Protein AF-A0A2V3A810-F1 (afdb_monomer_lite)

Organism: NCBI:txid665099

Structure (mmCIF, N/CA/C/O backbone):
data_AF-A0A2V3A810-F1
#
_entry.id   AF-A0A2V3A810-F1
#
loop_
_atom_site.group_PDB
_atom_site.id
_atom_site.type_symbol
_atom_site.label_atom_id
_atom_site.label_alt_id
_atom_site.label_comp_id
_atom_site.label_asym_id
_atom_site.label_entity_id
_atom_site.label_seq_id
_atom_site.pdbx_PDB_ins_code
_atom_site.Cartn_x
_atom_site.Cartn_y
_atom_site.Cartn_z
_atom_site.occupancy
_atom_site.B_iso_or_equiv
_atom_site.auth_seq_id
_atom_site.auth_comp_id
_atom_site.auth_asym_id
_atom_site.auth_atom_id
_atom_site.pdbx_PDB_model_num
ATOM 1 N N . MET A 1 1 ? -6.372 -16.370 -2.237 1.00 62.66 1 MET A N 1
ATOM 2 C CA . MET A 1 1 ? -6.096 -14.949 -2.536 1.00 62.66 1 MET A CA 1
ATOM 3 C C . MET A 1 1 ? -4.618 -14.874 -2.884 1.00 62.66 1 MET A C 1
ATOM 5 O O . MET A 1 1 ? -3.833 -15.235 -2.025 1.00 62.66 1 MET A O 1
ATOM 9 N N . GLY A 1 2 ? -4.225 -14.571 -4.124 1.00 72.00 2 GLY A N 1
ATOM 10 C CA . GLY A 1 2 ? -2.821 -14.616 -4.590 1.00 72.00 2 GLY A CA 1
ATOM 11 C C . GLY A 1 2 ? -1.926 -13.508 -4.015 1.00 72.00 2 GLY A C 1
ATOM 12 O O . GLY A 1 2 ? -1.260 -12.804 -4.767 1.00 72.00 2 GLY A O 1
ATOM 13 N N . ILE A 1 3 ? -1.993 -13.305 -2.700 1.00 78.62 3 ILE A N 1
ATOM 14 C CA . ILE A 1 3 ? -1.231 -12.321 -1.941 1.00 78.62 3 ILE A CA 1
ATOM 15 C C . ILE A 1 3 ? 0.019 -13.031 -1.436 1.00 78.62 3 ILE A C 1
ATOM 17 O O . ILE A 1 3 ? -0.079 -13.967 -0.646 1.00 78.62 3 ILE A O 1
ATOM 21 N N . GLU A 1 4 ? 1.183 -12.593 -1.894 1.00 78.94 4 GLU A N 1
ATOM 22 C CA . GLU A 1 4 ? 2.461 -13.181 -1.486 1.00 78.94 4 GLU A CA 1
ATOM 23 C C . GLU A 1 4 ? 2.969 -12.569 -0.178 1.00 78.94 4 GLU A C 1
ATOM 25 O O . GLU A 1 4 ? 3.480 -13.264 0.695 1.00 78.94 4 GLU A O 1
ATOM 30 N N . HIS A 1 5 ? 2.817 -11.251 -0.037 1.00 78.50 5 HIS A N 1
ATOM 31 C CA . HIS A 1 5 ? 3.299 -10.479 1.105 1.00 78.50 5 HIS A CA 1
ATOM 32 C C . HIS A 1 5 ? 2.349 -9.320 1.399 1.00 78.50 5 HIS A C 1
ATOM 34 O O . HIS A 1 5 ? 1.697 -8.815 0.489 1.00 78.50 5 HIS A O 1
ATOM 40 N N . VAL A 1 6 ? 2.296 -8.853 2.645 1.00 81.75 6 VAL A N 1
ATOM 41 C CA . VAL A 1 6 ? 1.558 -7.638 3.021 1.00 81.75 6 VAL A CA 1
ATOM 42 C C . VAL A 1 6 ? 2.538 -6.662 3.654 1.00 81.75 6 VAL A C 1
ATOM 44 O O . VAL A 1 6 ? 3.175 -6.987 4.654 1.00 81.75 6 VAL A O 1
ATOM 47 N N . TYR A 1 7 ? 2.676 -5.475 3.065 1.00 83.38 7 TYR A N 1
ATOM 48 C CA . TYR A 1 7 ? 3.456 -4.399 3.669 1.00 83.38 7 TYR A CA 1
ATOM 49 C C . TYR A 1 7 ? 2.583 -3.581 4.613 1.00 83.38 7 TYR A C 1
ATOM 51 O O . TYR A 1 7 ? 1.473 -3.192 4.246 1.00 83.38 7 TYR A O 1
ATOM 59 N N . TYR A 1 8 ? 3.116 -3.295 5.797 1.00 81.12 8 TYR A N 1
ATOM 60 C CA . TYR A 1 8 ? 2.495 -2.430 6.789 1.00 81.12 8 TYR A CA 1
ATOM 61 C C . TYR A 1 8 ? 3.300 -1.140 6.884 1.00 81.12 8 TYR A C 1
ATOM 63 O O . TYR A 1 8 ? 4.484 -1.169 7.215 1.00 81.12 8 TYR A O 1
ATOM 71 N N . PHE A 1 9 ? 2.657 -0.014 6.592 1.00 81.56 9 PHE A N 1
ATOM 72 C CA . PHE A 1 9 ? 3.224 1.307 6.841 1.00 81.56 9 PHE A CA 1
ATOM 73 C C . PHE A 1 9 ? 2.436 1.951 7.965 1.00 81.56 9 PHE A C 1
ATOM 75 O O . PHE A 1 9 ? 1.221 2.095 7.852 1.00 81.56 9 PHE A O 1
ATOM 82 N N . TYR A 1 10 ? 3.120 2.353 9.026 1.00 75.38 10 TYR A N 1
ATOM 83 C CA . TYR A 1 10 ? 2.544 3.196 10.059 1.00 75.38 10 TYR A CA 1
ATOM 84 C C . TYR A 1 10 ? 3.178 4.577 9.939 1.00 75.38 10 TYR A C 1
ATOM 86 O O . TYR A 1 10 ? 4.386 4.698 9.733 1.00 75.38 10 TYR A O 1
ATOM 94 N N . ASN A 1 11 ? 2.357 5.618 10.011 1.00 73.06 11 ASN A N 1
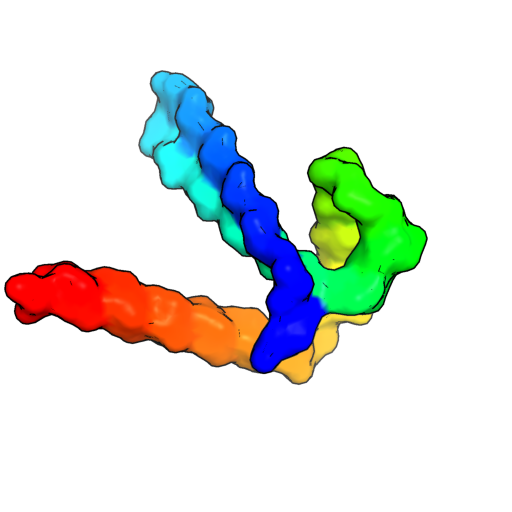ATOM 95 C CA . ASN A 1 11 ? 2.848 6.976 10.168 1.00 73.06 11 ASN A CA 1
ATOM 96 C C . ASN A 1 11 ? 2.187 7.577 11.406 1.00 73.06 11 ASN A C 1
ATOM 98 O O . ASN A 1 11 ? 0.964 7.732 11.456 1.00 73.06 11 ASN A O 1
ATOM 102 N N . GLU A 1 12 ? 3.010 7.874 12.403 1.00 60.78 12 GLU A N 1
ATOM 103 C CA . GLU A 1 12 ? 2.633 8.658 13.572 1.00 60.78 12 GLU A CA 1
ATOM 104 C C . GLU A 1 12 ? 2.995 10.111 13.286 1.00 60.78 12 GLU A C 1
ATOM 106 O O . GLU A 1 12 ? 4.000 10.633 13.766 1.00 60.78 12 GLU A O 1
ATOM 111 N N . ASP A 1 13 ? 2.193 10.766 12.446 1.00 61.25 13 ASP A N 1
ATOM 112 C CA . ASP A 1 13 ? 2.326 12.207 12.289 1.00 61.25 13 ASP A CA 1
ATOM 113 C C . ASP A 1 13 ? 1.815 12.851 13.586 1.00 61.25 13 ASP A C 1
ATOM 115 O O . ASP A 1 13 ? 0.678 12.618 14.012 1.00 61.25 13 ASP A O 1
ATOM 119 N N . THR A 1 14 ? 2.673 13.616 14.259 1.00 57.09 14 THR A N 1
ATOM 120 C CA . THR A 1 14 ? 2.539 14.034 15.672 1.00 57.09 14 THR A CA 1
ATOM 121 C C . THR A 1 14 ? 1.390 15.013 15.946 1.00 57.09 14 THR A C 1
ATOM 123 O O . THR A 1 14 ? 1.297 15.594 17.026 1.00 57.09 14 THR A O 1
ATOM 126 N N . THR A 1 15 ? 0.489 15.209 14.984 1.00 62.09 15 THR A N 1
ATOM 127 C CA . THR A 1 15 ? -0.534 16.255 15.001 1.00 62.09 15 THR A CA 1
ATOM 128 C C . THR A 1 15 ? -1.881 15.837 14.390 1.00 62.09 15 THR A C 1
ATOM 130 O O . THR A 1 15 ? -2.503 16.673 13.753 1.00 62.09 15 THR A O 1
ATOM 133 N N . HIS A 1 16 ? -2.378 14.606 14.609 1.00 57.72 16 HIS A N 1
ATOM 134 C CA . HIS A 1 16 ? -3.799 14.309 14.966 1.00 57.72 16 HIS A CA 1
ATOM 135 C C . HIS A 1 16 ? -4.401 12.972 14.470 1.00 57.72 16 HIS A C 1
ATOM 137 O O . HIS A 1 16 ? -5.466 12.626 14.973 1.00 57.72 16 HIS A O 1
ATOM 143 N N . HIS A 1 17 ? -3.793 12.155 13.598 1.00 59.72 17 HIS A N 1
ATOM 144 C CA . HIS A 1 17 ? -4.400 10.857 13.223 1.00 59.72 17 HIS A CA 1
ATOM 145 C C . HIS A 1 17 ? -3.360 9.760 12.943 1.00 59.72 17 HIS A C 1
ATOM 147 O O . HIS A 1 17 ? -2.505 9.907 12.076 1.00 59.72 17 HIS A O 1
ATOM 153 N N . PHE A 1 18 ? -3.456 8.635 13.662 1.00 68.25 18 PHE A N 1
ATOM 154 C CA . PHE A 1 18 ? -2.675 7.426 13.383 1.00 68.25 18 PHE A CA 1
ATOM 155 C C . PHE A 1 18 ? -3.181 6.778 12.091 1.00 68.25 18 PHE A C 1
ATOM 157 O O . PHE A 1 18 ? -4.333 6.341 12.017 1.00 68.25 18 PHE A O 1
ATOM 164 N N . HIS A 1 19 ? -2.321 6.702 11.075 1.00 73.12 19 HIS A N 1
ATOM 165 C CA . HIS A 1 19 ? -2.638 6.045 9.811 1.00 73.12 19 HIS A CA 1
ATOM 166 C C . HIS A 1 19 ? -1.809 4.771 9.656 1.00 73.12 19 HIS A C 1
ATOM 168 O O . HIS A 1 19 ? -0.580 4.820 9.597 1.00 73.12 19 HIS A O 1
ATOM 174 N N . THR A 1 20 ? -2.496 3.633 9.533 1.00 75.88 20 THR A N 1
ATOM 175 C CA . THR A 1 20 ? -1.892 2.365 9.107 1.00 75.88 20 THR A CA 1
ATOM 176 C C . THR A 1 20 ? -2.326 2.043 7.686 1.00 75.88 20 THR A C 1
ATOM 178 O O . THR A 1 20 ? -3.516 2.041 7.375 1.00 75.88 20 THR A O 1
ATOM 181 N N . TRP A 1 21 ? -1.358 1.731 6.832 1.00 80.38 21 TRP A N 1
ATOM 182 C CA . TRP A 1 21 ? -1.577 1.273 5.468 1.00 80.38 21 TRP A CA 1
ATOM 183 C C . TRP A 1 21 ? -1.187 -0.192 5.352 1.00 80.38 21 TRP A C 1
ATOM 185 O O . TRP A 1 21 ? -0.060 -0.562 5.674 1.00 80.38 21 TRP A O 1
ATOM 195 N N . MET A 1 22 ? -2.109 -1.003 4.841 1.00 83.00 22 MET A N 1
ATOM 196 C CA . MET A 1 22 ? -1.866 -2.398 4.486 1.00 83.00 22 MET A CA 1
ATOM 197 C C . MET A 1 22 ? -1.833 -2.513 2.967 1.00 83.00 22 MET A C 1
ATOM 199 O O . MET A 1 22 ? -2.827 -2.231 2.299 1.00 83.00 22 MET A O 1
ATOM 203 N N . VAL A 1 23 ? -0.691 -2.915 2.416 1.00 82.81 23 VAL A N 1
ATOM 204 C CA . VAL A 1 23 ? -0.502 -3.047 0.968 1.00 82.81 23 VAL A CA 1
ATOM 205 C C . VAL A 1 23 ? -0.234 -4.514 0.632 1.00 82.81 23 VAL A C 1
ATOM 207 O O . VAL A 1 23 ? 0.913 -4.960 0.729 1.00 82.81 23 VAL A O 1
ATOM 210 N N . PRO A 1 24 ? -1.274 -5.286 0.264 1.00 81.62 24 PRO A N 1
ATOM 211 C CA . PRO A 1 24 ? -1.104 -6.657 -0.191 1.00 81.62 24 PRO A CA 1
ATOM 212 C C . PRO A 1 24 ? -0.402 -6.681 -1.548 1.00 81.62 24 PRO A C 1
ATOM 214 O O . PRO A 1 24 ? -0.741 -5.929 -2.464 1.00 81.62 24 PRO A O 1
ATOM 217 N N . ARG A 1 25 ? 0.591 -7.557 -1.662 1.00 82.75 25 ARG A N 1
ATOM 218 C CA . ARG A 1 25 ? 1.441 -7.710 -2.832 1.00 82.75 25 ARG A CA 1
ATOM 219 C C . ARG A 1 25 ? 0.985 -8.888 -3.675 1.00 82.75 25 ARG A C 1
ATOM 221 O O . ARG A 1 25 ? 0.935 -10.016 -3.192 1.00 82.75 25 ARG A O 1
ATOM 228 N N . TYR A 1 26 ? 0.701 -8.603 -4.937 1.00 82.69 26 TYR A N 1
ATOM 229 C CA . TYR A 1 26 ? 0.266 -9.568 -5.941 1.00 82.69 26 TYR A CA 1
ATOM 230 C C . TYR A 1 26 ? 1.359 -9.789 -6.987 1.00 82.69 26 TYR A C 1
ATOM 232 O O . TYR A 1 26 ? 2.190 -8.908 -7.211 1.00 82.69 26 TYR A O 1
ATOM 240 N N . GLU A 1 27 ? 1.314 -10.923 -7.686 1.00 82.44 27 GLU A N 1
ATOM 241 C CA . GLU A 1 27 ? 2.329 -11.321 -8.672 1.00 82.44 27 GLU A CA 1
ATOM 242 C C . GLU A 1 27 ? 2.583 -10.244 -9.748 1.00 82.44 27 GLU A C 1
ATOM 244 O O . GLU A 1 27 ? 3.727 -9.910 -10.065 1.00 82.44 27 GLU A O 1
ATOM 249 N N . TRP A 1 28 ? 1.524 -9.599 -10.250 1.00 83.69 28 TRP A N 1
ATOM 250 C CA . 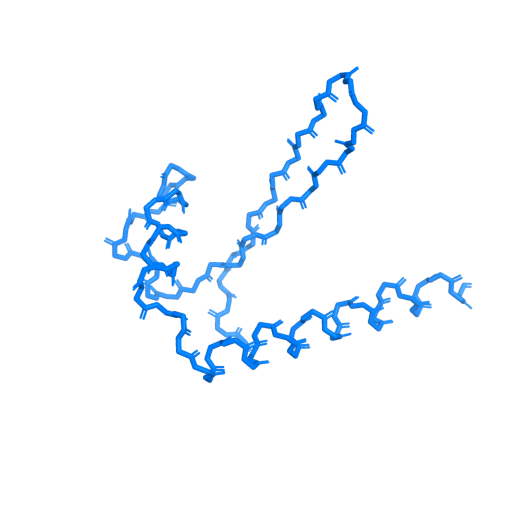TRP A 1 28 ? 1.645 -8.537 -11.255 1.00 83.69 28 TRP A CA 1
ATOM 251 C C . TRP A 1 28 ? 2.465 -7.331 -10.770 1.00 83.69 28 TRP A C 1
ATOM 253 O O . TRP A 1 28 ? 2.993 -6.584 -11.594 1.00 83.69 28 TRP A O 1
ATOM 263 N N . MET A 1 29 ? 2.607 -7.136 -9.452 1.00 84.69 29 MET A N 1
ATOM 264 C CA . MET A 1 29 ? 3.386 -6.043 -8.864 1.00 84.69 29 MET A CA 1
ATOM 265 C C . MET A 1 29 ? 4.897 -6.268 -8.990 1.00 84.69 29 ME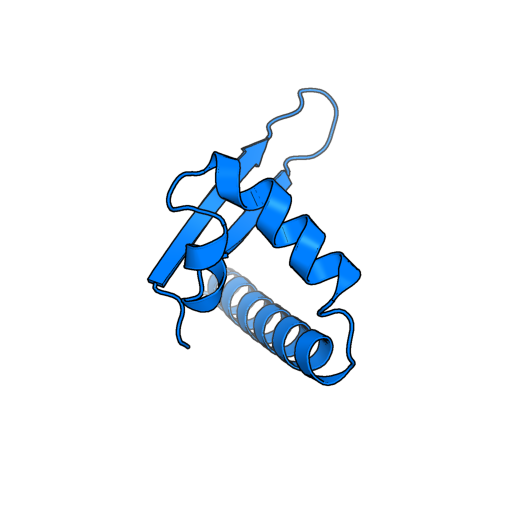T A C 1
ATOM 267 O O . MET A 1 29 ? 5.650 -5.298 -8.925 1.00 84.69 29 MET A O 1
ATOM 271 N N . HIS A 1 30 ? 5.367 -7.502 -9.231 1.00 82.69 30 HIS A N 1
ATOM 272 C CA . HIS A 1 30 ? 6.800 -7.789 -9.420 1.00 82.69 30 HIS A CA 1
ATOM 273 C C . HIS A 1 30 ? 7.416 -7.015 -10.582 1.00 82.69 30 HIS A C 1
ATOM 275 O O . HIS A 1 30 ? 8.603 -6.696 -10.533 1.00 82.69 30 HIS A O 1
ATOM 281 N N . ARG A 1 31 ? 6.613 -6.640 -11.587 1.00 83.94 31 ARG A N 1
ATOM 282 C CA . ARG A 1 31 ? 7.072 -5.830 -12.727 1.00 83.94 31 ARG A CA 1
ATOM 283 C C . ARG A 1 31 ? 7.580 -4.439 -12.330 1.00 83.94 31 ARG A C 1
ATOM 285 O O . ARG A 1 31 ? 8.279 -3.813 -13.117 1.00 83.94 31 ARG A O 1
ATOM 292 N N . PHE A 1 32 ? 7.217 -3.953 -11.142 1.00 82.25 32 PHE A N 1
ATOM 293 C CA . PHE A 1 32 ? 7.633 -2.649 -10.617 1.00 82.25 32 PHE A CA 1
ATOM 294 C C . PHE A 1 32 ? 8.821 -2.744 -9.648 1.00 82.25 32 PHE A C 1
ATOM 296 O O . PHE A 1 32 ? 9.306 -1.716 -9.181 1.00 82.25 32 PHE A O 1
ATOM 303 N N . GLY A 1 33 ? 9.303 -3.956 -9.359 1.00 81.81 33 GLY A N 1
ATOM 304 C CA . GLY A 1 33 ? 10.388 -4.217 -8.417 1.00 81.81 33 GLY A CA 1
ATOM 305 C C . GLY A 1 33 ? 9.935 -4.996 -7.183 1.00 81.81 33 GLY A C 1
ATOM 306 O O . GLY A 1 33 ? 8.749 -5.266 -6.990 1.00 81.81 33 GLY A O 1
ATOM 307 N N . ARG A 1 34 ? 10.918 -5.399 -6.363 1.00 75.25 34 ARG A N 1
ATOM 308 C CA . ARG A 1 34 ? 10.729 -6.213 -5.144 1.00 75.25 34 ARG A CA 1
ATOM 309 C C . ARG A 1 34 ? 10.878 -5.457 -3.830 1.00 75.25 34 ARG A C 1
ATOM 311 O O . ARG A 1 34 ? 10.599 -6.026 -2.780 1.00 75.25 34 ARG A O 1
ATOM 318 N N . SER A 1 35 ? 11.324 -4.210 -3.890 1.00 77.25 35 SER A N 1
ATOM 319 C CA . SER A 1 35 ? 11.633 -3.403 -2.717 1.00 77.25 35 SER A CA 1
ATOM 320 C C . SER A 1 35 ? 10.451 -2.524 -2.301 1.00 77.25 35 SER A C 1
ATOM 322 O O . SER A 1 35 ? 9.488 -2.362 -3.055 1.00 77.25 35 SER A O 1
ATOM 324 N N . VAL A 1 36 ? 10.504 -1.947 -1.101 1.00 72.12 36 VAL A N 1
ATOM 325 C CA . VAL A 1 36 ? 9.403 -1.132 -0.563 1.00 72.12 36 VAL A CA 1
ATOM 326 C C . VAL A 1 36 ? 9.170 0.137 -1.397 1.00 72.12 36 VAL A C 1
ATOM 328 O O . VAL A 1 36 ? 8.043 0.604 -1.542 1.00 72.12 36 VAL A O 1
ATOM 331 N N . GLU A 1 37 ? 10.217 0.646 -2.047 1.00 76.06 37 GLU A N 1
ATOM 332 C CA . GLU A 1 37 ? 10.185 1.801 -2.945 1.00 76.06 37 GLU A CA 1
ATOM 333 C C . GLU A 1 37 ? 9.328 1.539 -4.195 1.00 76.06 37 GLU A C 1
ATOM 335 O O . GLU A 1 37 ? 8.794 2.479 -4.789 1.00 76.06 37 GLU A O 1
ATOM 340 N N . SER A 1 38 ? 9.129 0.265 -4.563 1.00 79.56 38 SER A N 1
ATOM 341 C CA . SER A 1 38 ? 8.250 -0.141 -5.669 1.00 79.56 38 SER A CA 1
ATOM 342 C C . SER A 1 38 ? 6.758 0.045 -5.363 1.00 79.56 38 SER A C 1
ATOM 344 O O . SER A 1 38 ? 5.935 0.053 -6.278 1.00 79.56 38 SER A O 1
ATOM 346 N N . VAL A 1 39 ? 6.377 0.271 -4.100 1.00 80.88 39 VAL A N 1
ATOM 347 C CA . VAL A 1 39 ? 4.968 0.450 -3.715 1.00 80.88 39 VAL A CA 1
ATOM 348 C C . VAL A 1 39 ? 4.371 1.714 -4.331 1.00 80.88 39 VAL A C 1
ATOM 350 O O . VAL A 1 39 ? 3.250 1.686 -4.834 1.00 80.88 39 VAL A O 1
ATOM 353 N N . ARG A 1 40 ? 5.122 2.821 -4.376 1.00 83.38 40 ARG A N 1
ATOM 354 C CA . ARG A 1 40 ? 4.646 4.078 -4.974 1.00 83.38 40 ARG A CA 1
ATOM 355 C C . ARG A 1 40 ? 4.272 3.934 -6.460 1.00 83.38 40 ARG A C 1
ATOM 357 O O . ARG A 1 40 ? 3.153 4.322 -6.807 1.00 83.38 40 ARG A O 1
ATOM 364 N N . PRO A 1 41 ? 5.136 3.399 -7.349 1.00 83.38 41 PRO A N 1
ATOM 365 C CA . PRO A 1 41 ? 4.766 3.197 -8.748 1.00 83.38 41 PRO A CA 1
ATOM 366 C C . PRO A 1 41 ? 3.639 2.172 -8.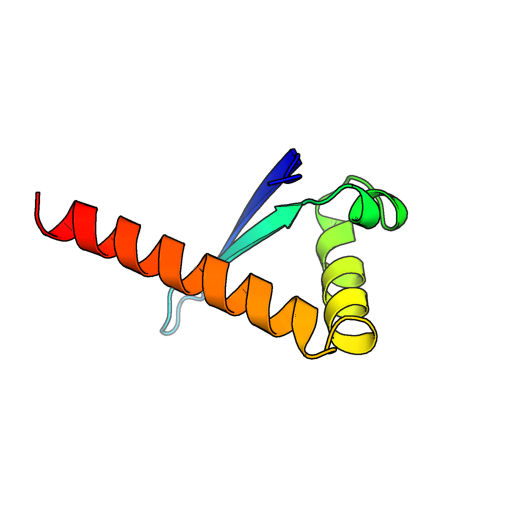919 1.00 83.38 41 PRO A C 1
ATOM 368 O O . PRO A 1 41 ? 2.797 2.364 -9.795 1.00 83.38 41 PRO A O 1
ATOM 371 N N . VAL A 1 42 ? 3.549 1.150 -8.059 1.00 84.69 42 VAL A N 1
ATOM 372 C CA . VAL A 1 42 ? 2.429 0.196 -8.078 1.00 84.69 42 VAL A CA 1
ATOM 373 C C . VAL A 1 42 ? 1.097 0.878 -7.767 1.00 84.69 42 VAL A C 1
ATOM 375 O O . VAL A 1 42 ? 0.140 0.723 -8.525 1.00 84.69 42 VAL A O 1
ATOM 378 N N . LEU A 1 43 ? 1.028 1.656 -6.684 1.00 81.38 43 LEU A N 1
ATOM 379 C CA . LEU A 1 43 ? -0.189 2.374 -6.296 1.00 81.38 43 LEU A CA 1
ATOM 380 C C . LEU A 1 43 ? -0.605 3.379 -7.374 1.00 81.38 43 LEU A C 1
ATOM 382 O O . LEU A 1 43 ? -1.788 3.499 -7.692 1.00 81.38 43 LEU A O 1
ATOM 386 N N . LEU A 1 44 ? 0.366 4.067 -7.982 1.00 85.00 44 LEU A N 1
ATOM 387 C CA . LEU A 1 44 ? 0.110 4.980 -9.092 1.00 85.00 44 LEU A CA 1
ATOM 388 C C . LEU A 1 44 ? -0.439 4.240 -10.321 1.00 85.00 44 LEU A C 1
ATOM 390 O O . LEU A 1 44 ? -1.389 4.712 -10.945 1.00 85.00 44 LEU A O 1
ATOM 394 N N . HIS A 1 45 ? 0.126 3.075 -10.654 1.00 85.62 45 HIS A N 1
ATOM 395 C CA . HIS A 1 45 ? -0.352 2.249 -11.758 1.00 85.62 45 HIS A CA 1
ATOM 396 C C . HIS A 1 45 ? -1.777 1.753 -11.508 1.00 85.62 45 HIS A C 1
ATOM 398 O O . HIS A 1 45 ? -2.629 1.929 -12.379 1.00 85.62 45 HIS A O 1
ATOM 404 N N . ALA A 1 46 ? -2.051 1.222 -10.313 1.00 82.62 46 ALA A N 1
ATOM 405 C CA . ALA A 1 46 ? -3.376 0.764 -9.912 1.00 82.62 46 ALA A CA 1
ATOM 406 C C . ALA A 1 46 ? -4.412 1.895 -9.992 1.00 82.62 46 ALA A C 1
ATO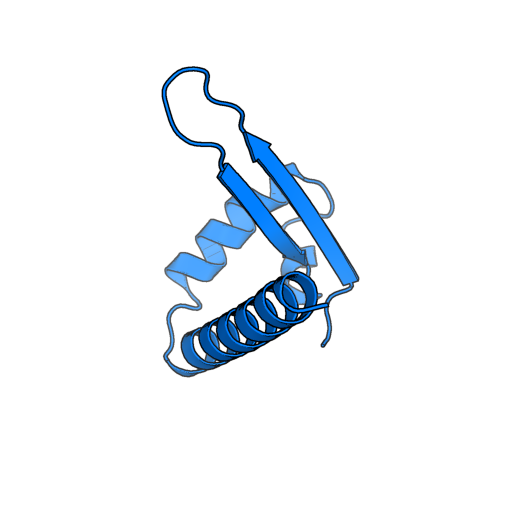M 408 O O . ALA A 1 46 ? -5.483 1.725 -10.569 1.00 82.62 46 ALA A O 1
ATOM 409 N N . ARG A 1 47 ? -4.072 3.091 -9.502 1.00 81.62 47 ARG A N 1
ATOM 410 C CA . ARG A 1 47 ? -4.965 4.254 -9.570 1.00 81.62 47 ARG A CA 1
ATOM 411 C C . ARG A 1 47 ? -5.305 4.658 -11.007 1.00 81.62 47 ARG A C 1
ATOM 413 O O . ARG A 1 47 ? -6.445 5.016 -11.283 1.00 81.62 47 ARG A O 1
ATOM 420 N N . ASN A 1 48 ? -4.322 4.620 -11.904 1.00 82.94 48 ASN A N 1
ATOM 421 C CA . ASN A 1 48 ? -4.478 5.124 -13.268 1.00 82.94 48 ASN A CA 1
ATOM 422 C C . ASN A 1 48 ? -5.054 4.082 -14.244 1.00 82.94 48 ASN A C 1
ATOM 424 O O . ASN A 1 48 ? -5.689 4.471 -15.217 1.00 82.94 48 ASN A O 1
ATOM 428 N N . HIS A 1 49 ? -4.830 2.786 -14.002 1.00 79.69 49 HIS A N 1
ATOM 429 C CA . HIS A 1 49 ? -5.152 1.710 -14.955 1.00 79.69 49 HIS A CA 1
ATOM 430 C C . HIS A 1 49 ? -6.069 0.623 -14.383 1.00 79.69 49 HIS A C 1
ATOM 432 O O . HIS A 1 49 ? -6.556 -0.214 -15.132 1.00 79.69 49 HIS A O 1
ATOM 438 N N . MET A 1 50 ? -6.298 0.598 -13.067 1.00 72.69 50 MET A N 1
ATOM 439 C CA . MET A 1 50 ? -7.091 -0.443 -12.399 1.00 72.69 50 MET A CA 1
ATOM 440 C C . MET A 1 50 ? -8.336 0.118 -11.701 1.00 72.69 50 MET A C 1
ATOM 442 O O . MET A 1 50 ? -8.905 -0.541 -10.837 1.00 72.69 50 MET A O 1
ATOM 446 N N . ASN A 1 51 ? -8.809 1.297 -12.108 1.00 67.19 51 ASN A N 1
ATOM 447 C CA . ASN A 1 51 ? -10.026 1.931 -11.585 1.00 67.19 51 ASN A CA 1
ATOM 448 C C . ASN A 1 51 ? -11.340 1.382 -12.189 1.00 67.19 51 ASN A C 1
ATOM 450 O O . ASN A 1 51 ? -12.404 1.963 -11.983 1.00 67.19 51 ASN A O 1
ATOM 454 N N . HIS A 1 52 ? -11.283 0.285 -12.947 1.00 69.06 52 HIS A N 1
ATOM 455 C CA . HIS A 1 52 ? -12.455 -0.349 -13.548 1.00 69.06 52 HIS A CA 1
ATOM 456 C C . HIS A 1 52 ? -13.326 -1.057 -12.493 1.00 69.06 52 HIS A C 1
ATOM 458 O O . HIS A 1 52 ? -12.828 -1.528 -11.469 1.00 69.06 52 HIS A O 1
ATOM 464 N N . GLY A 1 53 ? -14.641 -1.121 -12.740 1.00 64.12 53 GLY A N 1
ATOM 465 C CA . GLY A 1 53 ? -15.653 -1.488 -11.737 1.00 64.12 53 GLY A CA 1
ATOM 466 C C . GLY A 1 53 ? -15.448 -2.842 -11.043 1.00 64.12 53 GLY A C 1
ATOM 467 O O . GLY A 1 53 ? -15.786 -2.975 -9.867 1.00 64.12 53 GLY A O 1
ATOM 468 N N . GLU A 1 54 ? -14.841 -3.820 -11.718 1.00 67.12 54 GLU A N 1
ATOM 469 C CA . GLU A 1 54 ? -14.563 -5.148 -11.150 1.00 67.12 54 GLU A CA 1
ATOM 470 C C . GLU A 1 54 ? -13.476 -5.114 -10.065 1.00 67.12 54 GLU A C 1
ATOM 472 O O . GLU A 1 54 ? -13.677 -5.660 -8.981 1.00 67.12 54 GLU A O 1
ATOM 477 N N . ASN A 1 55 ? -12.375 -4.384 -10.286 1.00 67.75 55 ASN A N 1
ATOM 478 C CA . ASN A 1 55 ? -11.311 -4.236 -9.284 1.00 67.75 55 ASN A CA 1
ATOM 479 C C . ASN A 1 55 ? -11.819 -3.517 -8.030 1.00 67.75 55 ASN A C 1
ATOM 481 O O . ASN A 1 55 ? -11.452 -3.866 -6.908 1.00 67.75 55 ASN A O 1
ATOM 485 N N . LEU A 1 56 ? -12.703 -2.531 -8.207 1.00 70.00 56 LEU A N 1
ATOM 486 C CA . LEU A 1 56 ? -13.304 -1.811 -7.088 1.00 70.00 56 LEU A CA 1
ATOM 487 C C . LEU A 1 56 ? -14.254 -2.706 -6.274 1.00 70.00 56 LEU A C 1
ATOM 489 O O . LEU A 1 56 ? -14.353 -2.540 -5.058 1.00 70.00 56 LEU A O 1
ATOM 493 N N . SER A 1 57 ? -14.933 -3.656 -6.925 1.00 75.75 57 SER A N 1
ATOM 494 C CA . SER A 1 57 ? -15.799 -4.634 -6.258 1.00 75.75 57 SER A CA 1
ATOM 495 C C . SER A 1 57 ? -14.992 -5.570 -5.357 1.00 75.75 57 SER A C 1
ATOM 497 O O . SER A 1 57 ? -15.334 -5.739 -4.188 1.00 75.75 57 SER A O 1
ATOM 499 N N . GLU A 1 58 ? -13.868 -6.099 -5.847 1.00 76.44 58 GLU A N 1
ATOM 500 C CA . GLU A 1 58 ? -12.987 -6.967 -5.053 1.00 76.44 58 GLU A CA 1
ATOM 501 C C . GLU A 1 58 ? -12.354 -6.225 -3.868 1.00 76.44 58 GLU A C 1
ATOM 503 O O . GLU A 1 58 ? -12.334 -6.744 -2.751 1.00 76.44 58 GLU A O 1
ATOM 508 N N . VAL A 1 59 ? -11.935 -4.968 -4.062 1.00 74.75 59 VAL A N 1
ATOM 509 C CA . VAL A 1 59 ? -11.457 -4.119 -2.957 1.00 74.75 59 VAL A CA 1
ATOM 510 C C . VAL A 1 59 ? -12.554 -3.911 -1.909 1.00 74.75 59 VAL A C 1
ATOM 512 O O . VAL A 1 59 ? -12.294 -4.043 -0.714 1.00 74.75 59 VAL A O 1
ATOM 515 N N . ARG A 1 60 ? -13.799 -3.638 -2.324 1.00 77.56 60 ARG A N 1
ATOM 516 C CA . ARG A 1 60 ? -14.933 -3.483 -1.395 1.00 77.56 60 ARG A CA 1
ATOM 517 C C . ARG A 1 60 ? -15.243 -4.771 -0.634 1.00 77.56 60 ARG A C 1
ATOM 519 O O . ARG A 1 60 ? -15.515 -4.693 0.561 1.00 77.56 60 ARG A O 1
ATOM 526 N N . LYS A 1 61 ? -15.170 -5.937 -1.285 1.00 82.38 61 LYS A N 1
ATOM 527 C CA . LYS A 1 61 ? -15.341 -7.242 -0.623 1.00 82.38 61 LYS A CA 1
ATOM 528 C C . LYS A 1 61 ? -14.259 -7.482 0.426 1.00 82.38 61 LYS A C 1
ATOM 530 O O . LYS A 1 61 ? -14.587 -7.834 1.553 1.00 82.38 61 LYS A O 1
ATOM 535 N N . ALA A 1 62 ? -12.994 -7.226 0.091 1.00 79.31 62 ALA A N 1
ATOM 536 C CA . ALA A 1 62 ? -11.890 -7.366 1.038 1.00 79.31 62 ALA A CA 1
ATOM 537 C C . ALA A 1 62 ? -12.048 -6.430 2.252 1.00 79.31 62 ALA A C 1
ATOM 539 O O . ALA A 1 62 ? -11.840 -6.860 3.384 1.00 79.31 62 ALA A O 1
ATOM 540 N N . ILE A 1 63 ? -12.480 -5.179 2.037 1.00 82.06 63 ILE A N 1
ATOM 541 C CA . ILE A 1 63 ? -12.771 -4.229 3.126 1.00 82.06 63 ILE A CA 1
ATOM 542 C C . ILE A 1 63 ? -13.922 -4.730 4.007 1.00 82.06 63 ILE A C 1
ATOM 544 O O . ILE A 1 63 ? -13.829 -4.643 5.231 1.00 82.06 63 ILE A O 1
ATOM 548 N N . ALA A 1 64 ? -14.994 -5.259 3.410 1.00 84.12 64 ALA A N 1
ATOM 549 C CA . ALA A 1 64 ? -16.125 -5.802 4.160 1.00 84.12 64 ALA A CA 1
ATOM 550 C C . ALA A 1 64 ? -15.700 -6.987 5.042 1.00 84.12 64 ALA A C 1
ATOM 552 O O . ALA A 1 64 ? -16.000 -6.983 6.233 1.00 84.12 64 ALA A O 1
ATOM 553 N N . MET A 1 65 ? -14.926 -7.930 4.492 1.00 84.56 65 MET A N 1
ATOM 554 C CA . MET A 1 65 ? -14.387 -9.069 5.246 1.00 84.56 65 MET A CA 1
ATOM 555 C C . MET A 1 65 ? -13.475 -8.619 6.393 1.00 84.56 65 MET A C 1
ATOM 557 O O . MET A 1 65 ? -13.618 -9.091 7.515 1.00 84.56 65 MET A O 1
ATOM 561 N N . LEU A 1 66 ? -12.566 -7.670 6.136 1.00 81.38 66 LEU A N 1
ATOM 562 C CA . LEU A 1 66 ? -11.677 -7.137 7.171 1.00 81.38 66 LEU A CA 1
ATOM 563 C C . LEU A 1 66 ? -12.470 -6.455 8.295 1.00 81.38 66 LEU A C 1
ATOM 565 O O . LEU A 1 66 ? -12.154 -6.618 9.468 1.00 81.38 66 LEU A O 1
ATOM 569 N N . THR A 1 67 ? -13.515 -5.705 7.941 1.00 82.06 67 THR A N 1
ATOM 570 C CA . THR A 1 67 ? -14.382 -5.025 8.914 1.00 82.06 67 THR A CA 1
ATOM 571 C C . THR A 1 67 ? -15.142 -6.027 9.780 1.00 82.06 67 THR A C 1
ATOM 573 O O . THR A 1 67 ? -15.265 -5.821 10.986 1.00 82.06 67 THR A O 1
ATOM 576 N N . GLU A 1 68 ? -15.653 -7.103 9.179 1.00 87.94 68 GLU A N 1
ATOM 577 C CA . GLU A 1 68 ? -16.354 -8.164 9.901 1.00 87.94 68 GLU A CA 1
ATOM 578 C C . GLU A 1 68 ? -15.433 -8.843 10.918 1.00 87.94 68 GLU A C 1
ATOM 580 O O . GLU A 1 68 ? -15.783 -8.923 12.095 1.00 87.94 68 GLU A O 1
ATOM 585 N N . GLU A 1 69 ? -14.230 -9.242 10.502 1.00 84.06 69 GLU A N 1
ATOM 586 C CA . GLU A 1 69 ? -13.269 -9.903 11.390 1.00 84.06 69 GLU A CA 1
ATOM 587 C C . GLU A 1 69 ? -12.778 -8.981 12.516 1.00 84.06 69 GLU A C 1
ATOM 589 O O . GLU A 1 69 ? -12.768 -9.379 13.680 1.00 84.06 69 GLU A O 1
ATOM 594 N N . LEU A 1 70 ? -12.492 -7.707 12.223 1.00 80.25 70 LEU A N 1
ATOM 595 C CA . LEU A 1 70 ? -12.111 -6.732 13.255 1.00 80.25 70 LEU A CA 1
ATOM 596 C C . LEU A 1 70 ? -13.228 -6.466 14.279 1.00 80.25 70 LEU A C 1
ATOM 598 O O . LEU A 1 70 ? -12.949 -6.148 15.435 1.00 80.25 70 LEU A O 1
ATOM 602 N N . ASN A 1 71 ? -14.498 -6.564 13.877 1.00 81.94 71 ASN A N 1
ATOM 603 C CA . ASN A 1 71 ? -15.630 -6.411 14.793 1.00 81.94 71 ASN A CA 1
ATOM 604 C C . ASN A 1 71 ? -15.937 -7.703 15.568 1.00 81.94 71 ASN A C 1
ATOM 606 O O . ASN A 1 71 ? -16.407 -7.632 16.706 1.00 81.94 71 ASN A O 1
ATOM 610 N N . ARG A 1 72 ? -15.636 -8.874 14.991 1.00 83.00 72 ARG A N 1
ATOM 611 C CA . ARG A 1 72 ? -15.732 -10.176 15.666 1.00 83.00 72 ARG A CA 1
ATOM 612 C C . ARG A 1 72 ? -14.804 -10.231 16.884 1.00 83.00 72 ARG A C 1
ATOM 614 O O . ARG A 1 72 ? -15.251 -10.619 17.962 1.00 83.00 72 ARG A O 1
ATOM 621 N N . GLU A 1 73 ? -13.563 -9.759 16.744 1.00 62.16 73 GLU A N 1
ATOM 622 C CA . GLU A 1 73 ? -12.591 -9.708 17.851 1.00 62.16 73 GLU A CA 1
ATOM 623 C C . GLU A 1 73 ? -12.974 -8.723 18.965 1.00 62.16 73 GLU A C 1
ATOM 625 O O . GLU A 1 73 ? -12.633 -8.949 20.118 1.00 62.16 73 GLU A O 1
ATOM 630 N N . LYS A 1 74 ? -13.734 -7.660 18.671 1.00 58.47 74 LYS A N 1
ATOM 631 C CA . LYS A 1 74 ? -14.222 -6.721 19.704 1.00 58.47 74 LYS A CA 1
ATOM 632 C C . LYS A 1 74 ? -15.352 -7.277 20.575 1.00 58.47 74 LYS A C 1
ATOM 634 O O . LYS A 1 74 ? -15.692 -6.656 21.578 1.00 58.47 74 LYS A O 1
ATOM 639 N N . THR A 1 75 ? -15.966 -8.385 20.162 1.00 55.81 75 THR A N 1
ATOM 640 C CA 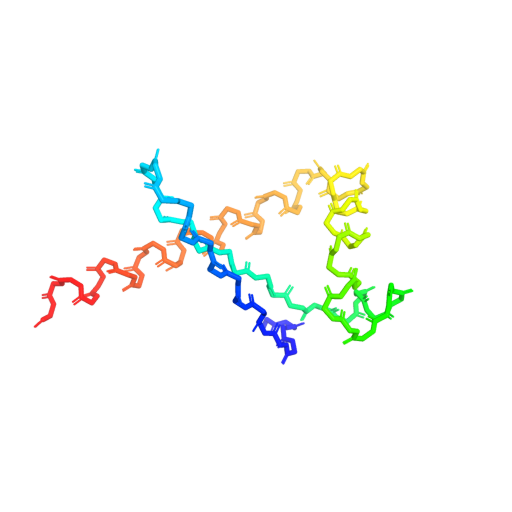. THR A 1 75 ? -17.147 -8.974 20.819 1.00 55.81 75 THR A CA 1
ATOM 641 C C . THR A 1 75 ? -16.814 -10.289 21.545 1.00 55.81 75 THR A C 1
ATOM 643 O O . THR A 1 75 ? -17.713 -10.922 22.095 1.00 55.81 75 THR A O 1
ATOM 646 N N . SER A 1 76 ? -15.539 -10.700 21.543 1.00 50.62 76 SER A N 1
ATOM 647 C CA . SER A 1 76 ? -15.006 -11.866 22.271 1.00 50.62 76 SER A CA 1
ATOM 648 C C . SER A 1 76 ? -14.208 -11.413 23.491 1.00 50.62 76 SER A C 1
ATOM 650 O O . SER A 1 76 ? -14.249 -12.136 24.509 1.00 50.62 76 SER A O 1
#

Sequence (76 aa):
MGIEHVYYFYNEDTTHHFHTWMVPRYEWMHRFGRSVESVRPVLLHARNHMNHGENLSEVRKAIAMLTEELNREKTS

Secondary structure (DSSP, 8-state):
--EEEEEEEEE--TTS--EEEEEEEEGGGGGG-SSGGGHHHHHHHHHHH--SHHHHHHHHHHHHHHHHHHHHHTT-

Radius of gyration: 14.64 Å; chains: 1; bounding box: 29×31×37 Å

pLDDT: mean 76.21, std 8.75, range [50.62, 87.94]

Foldseek 3Di:
DQFPDWDWDWDCPVPDDTDIDIDTDHPVLCVQPDDPVSVVVVVVCCVVPVPDPVSVVVVVVVVVVVVVVVVVVVVD